Protein AF-A0A0A0MZL3-F1 (afdb_monomer_lite)

Structure (mmCIF, N/CA/C/O backbone):
data_AF-A0A0A0MZL3-F1
#
_entry.id   AF-A0A0A0MZL3-F1
#
loop_
_atom_site.group_PDB
_atom_site.id
_atom_site.type_symbol
_atom_site.label_atom_id
_atom_site.label_alt_id
_atom_site.label_comp_id
_atom_site.label_asym_id
_atom_site.label_entity_id
_atom_site.label_seq_id
_atom_site.pdbx_PDB_ins_code
_atom_site.Cartn_x
_atom_site.Cartn_y
_atom_site.Cartn_z
_atom_site.occupancy
_atom_site.B_iso_or_equiv
_atom_site.auth_seq_id
_atom_site.auth_comp_id
_atom_site.auth_asym_id
_atom_site.auth_atom_id
_atom_site.pdbx_PDB_model_num
ATOM 1 N N . MET A 1 1 ? -27.696 -12.176 -0.440 1.00 73.62 1 MET A N 1
ATOM 2 C CA . MET A 1 1 ? -26.280 -12.541 -0.192 1.00 73.62 1 MET A CA 1
ATOM 3 C C . MET A 1 1 ? -25.547 -11.432 0.564 1.00 73.62 1 MET A C 1
ATOM 5 O O . MET A 1 1 ? -25.085 -11.701 1.662 1.00 73.62 1 MET A O 1
ATOM 9 N N . LEU A 1 2 ? -25.549 -10.188 0.066 1.00 86.50 2 LEU A N 1
ATOM 10 C CA . LEU A 1 2 ? -24.840 -9.047 0.678 1.00 86.50 2 LEU A CA 1
ATOM 11 C C . LEU A 1 2 ? -25.252 -8.703 2.123 1.00 86.50 2 LEU A C 1
ATOM 13 O O . LEU A 1 2 ? -24.401 -8.373 2.935 1.00 86.50 2 LEU A O 1
ATOM 17 N N . GLN A 1 3 ? -26.533 -8.831 2.485 1.00 90.75 3 GLN A N 1
ATOM 18 C CA . GLN A 1 3 ? -26.991 -8.568 3.864 1.00 90.75 3 GLN A CA 1
ATOM 19 C C . GLN A 1 3 ? -26.343 -9.504 4.895 1.00 90.75 3 GLN A C 1
ATOM 21 O O . GLN A 1 3 ? -26.000 -9.084 5.994 1.00 90.75 3 GLN A O 1
ATOM 26 N N . ARG A 1 4 ? -26.148 -10.775 4.524 1.00 91.69 4 ARG A N 1
ATOM 27 C CA . ARG A 1 4 ? -25.506 -11.766 5.393 1.00 91.69 4 ARG A CA 1
ATOM 28 C C . ARG A 1 4 ? -24.012 -11.487 5.545 1.00 91.69 4 ARG A C 1
ATOM 30 O O . 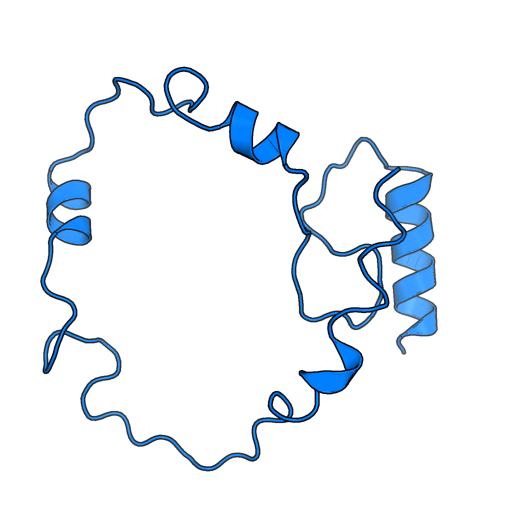ARG A 1 4 ? -23.474 -11.663 6.627 1.00 91.69 4 ARG A O 1
ATOM 37 N N . GLU A 1 5 ? -23.356 -11.058 4.471 1.00 89.56 5 GLU A N 1
ATOM 38 C CA . GLU A 1 5 ? -21.959 -10.617 4.507 1.00 89.56 5 GLU A CA 1
ATOM 39 C C . GLU A 1 5 ? -21.799 -9.402 5.430 1.00 89.56 5 GLU A C 1
ATOM 41 O O . GLU A 1 5 ? -20.949 -9.432 6.315 1.00 89.56 5 GLU A O 1
ATOM 46 N N . GLN A 1 6 ? -22.672 -8.396 5.303 1.00 91.38 6 GLN A N 1
ATOM 47 C CA . GLN A 1 6 ? -22.628 -7.200 6.148 1.00 91.38 6 GLN A CA 1
ATOM 48 C C . GLN A 1 6 ? -22.790 -7.542 7.633 1.00 91.38 6 GLN A C 1
ATOM 50 O O . GLN A 1 6 ? -22.016 -7.053 8.443 1.00 91.38 6 GLN A O 1
ATOM 55 N N . PHE A 1 7 ? -23.704 -8.455 7.982 1.00 93.25 7 PHE A N 1
ATOM 56 C CA . PHE A 1 7 ? -23.891 -8.912 9.365 1.00 93.25 7 PHE A CA 1
ATOM 57 C C . PHE A 1 7 ? -22.597 -9.443 10.004 1.00 93.25 7 PHE A C 1
ATOM 59 O O . PHE A 1 7 ? -22.284 -9.111 11.146 1.00 93.25 7 PHE A O 1
ATOM 66 N N . TYR A 1 8 ? -21.816 -10.248 9.276 1.00 88.88 8 TYR A N 1
ATOM 67 C CA . TYR A 1 8 ? -20.545 -10.755 9.798 1.00 88.88 8 TYR A CA 1
ATOM 68 C C . TYR A 1 8 ? -19.45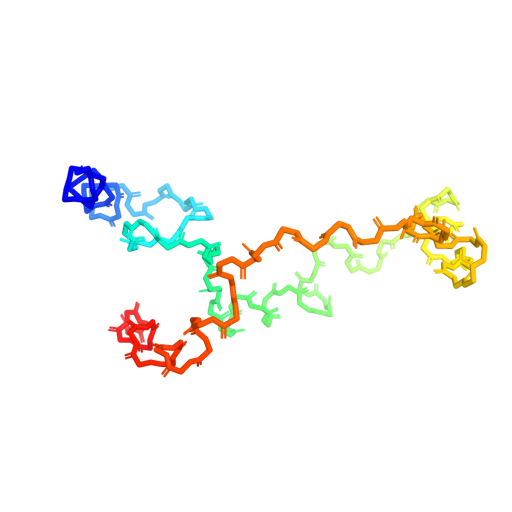6 -9.683 9.835 1.00 88.88 8 TYR A C 1
ATOM 70 O O . TYR A 1 8 ? -18.662 -9.669 10.775 1.00 88.88 8 TYR A O 1
ATOM 78 N N . LEU A 1 9 ? -19.414 -8.788 8.841 1.00 87.25 9 LEU A N 1
ATOM 79 C CA . LEU A 1 9 ? -18.492 -7.651 8.855 1.00 87.25 9 LEU A CA 1
ATOM 80 C C . LEU A 1 9 ? -18.765 -6.750 10.064 1.00 87.25 9 LEU A C 1
ATOM 82 O O . LEU A 1 9 ? -17.823 -6.354 10.740 1.00 87.25 9 LEU A O 1
ATOM 86 N N . ASP A 1 10 ? -20.029 -6.499 10.395 1.00 89.25 10 ASP A N 1
ATOM 87 C CA . ASP A 1 10 ? -20.405 -5.671 11.541 1.00 89.25 10 ASP A CA 1
ATOM 88 C C . ASP A 1 10 ? -19.910 -6.278 12.861 1.00 89.25 10 ASP A C 1
ATOM 90 O O . ASP A 1 10 ? -19.304 -5.571 13.662 1.00 89.25 10 ASP A O 1
ATOM 94 N N . ILE A 1 11 ? -20.080 -7.591 13.065 1.00 89.94 11 ILE A N 1
ATOM 95 C CA . ILE A 1 11 ? -19.533 -8.302 14.237 1.00 89.94 11 ILE A CA 1
ATOM 96 C C . ILE A 1 11 ? -18.006 -8.173 14.275 1.00 89.94 11 ILE A C 1
ATOM 98 O O . ILE A 1 11 ? -17.418 -7.850 15.306 1.00 89.94 11 ILE A O 1
ATOM 102 N N . LEU A 1 12 ? -17.352 -8.395 13.135 1.00 85.94 12 LEU A N 1
ATOM 103 C CA . LEU A 1 12 ? -15.899 -8.380 13.020 1.00 85.94 12 LEU A CA 1
ATOM 104 C C . LEU A 1 12 ? -15.303 -6.997 13.328 1.00 85.94 12 LEU A C 1
ATOM 106 O O . LEU A 1 12 ? -14.339 -6.898 14.082 1.00 85.94 12 LEU A O 1
ATOM 110 N N . PHE A 1 13 ? -15.885 -5.926 12.792 1.00 83.19 13 PHE A N 1
ATOM 111 C CA . PHE A 1 13 ? -15.390 -4.566 13.012 1.00 83.19 13 PHE A CA 1
ATOM 112 C C . PHE A 1 13 ? -15.825 -3.967 14.357 1.00 83.19 13 PHE A C 1
ATOM 114 O O . PHE A 1 13 ? -15.131 -3.088 14.868 1.00 83.19 13 PHE A O 1
ATOM 121 N N . LYS A 1 14 ? -16.926 -4.442 14.953 1.00 84.75 14 LYS A N 1
ATOM 122 C CA . LYS A 1 14 ? -17.413 -3.968 16.255 1.00 84.75 14 LYS A CA 1
ATOM 123 C C . LYS A 1 14 ? -16.725 -4.667 17.424 1.00 84.75 14 LYS A C 1
ATOM 125 O O . LYS A 1 14 ? -16.152 -3.997 18.281 1.00 84.75 14 LYS A O 1
ATOM 130 N N . ASP A 1 15 ? -16.758 -5.996 17.441 1.00 86.75 15 ASP A N 1
ATOM 131 C CA . ASP A 1 15 ? -16.340 -6.790 18.601 1.00 86.75 15 ASP A CA 1
ATOM 132 C C . ASP A 1 15 ? -14.850 -7.155 18.527 1.00 86.75 15 ASP A C 1
ATOM 134 O O . ASP A 1 15 ? -14.186 -7.324 19.549 1.00 86.75 15 ASP A O 1
ATOM 138 N N . PHE A 1 16 ? -14.292 -7.214 17.313 1.00 82.62 16 PHE A N 1
ATOM 139 C CA . PHE A 1 16 ? -12.901 -7.595 17.058 1.00 82.62 16 PHE A CA 1
ATOM 140 C C . PHE A 1 16 ? -12.088 -6.468 16.413 1.00 82.62 16 PHE A C 1
ATOM 142 O O . PHE A 1 16 ? -11.211 -6.722 15.592 1.00 82.62 16 PHE A O 1
ATOM 149 N N . ASN A 1 17 ? -12.301 -5.217 16.832 1.00 71.56 17 ASN A N 1
ATOM 150 C CA . ASN A 1 17 ? -11.584 -4.049 16.293 1.00 71.56 17 ASN A CA 1
ATOM 151 C C . ASN A 1 17 ? -10.037 -4.166 16.391 1.00 71.56 17 ASN A C 1
ATOM 153 O O . ASN A 1 17 ? -9.282 -3.554 15.635 1.00 71.56 17 ASN A O 1
ATOM 157 N N . HIS A 1 18 ? -9.528 -4.993 17.308 1.00 72.38 18 HIS A N 1
ATOM 158 C CA . HIS A 1 18 ? -8.093 -5.263 17.453 1.00 72.38 18 HIS A CA 1
ATOM 159 C C . HIS A 1 18 ? -7.529 -6.183 16.356 1.00 72.38 18 HIS A C 1
ATOM 161 O O . HIS A 1 18 ? -6.336 -6.114 16.047 1.00 72.38 18 HIS A O 1
ATOM 167 N N . PHE A 1 19 ? -8.373 -7.008 15.729 1.00 68.88 19 PHE A N 1
ATOM 168 C CA . PHE A 1 19 ? -8.028 -7.767 14.532 1.00 68.88 19 PHE A CA 1
ATOM 169 C C . PHE A 1 19 ? -8.073 -6.821 13.330 1.00 68.88 19 PHE A C 1
ATOM 171 O O . PHE A 1 19 ? -9.045 -6.759 12.583 1.00 68.88 19 PHE A O 1
ATOM 178 N N . LYS A 1 20 ? -6.990 -6.055 13.155 1.00 63.53 20 LYS A N 1
ATOM 179 C CA . LYS A 1 20 ? -6.784 -5.140 12.023 1.00 63.53 20 LYS A CA 1
ATOM 180 C C . LYS A 1 20 ? -6.656 -5.919 10.710 1.00 63.53 20 LYS A C 1
ATOM 182 O O . LYS A 1 20 ? -5.559 -6.126 10.194 1.00 63.53 20 LYS A O 1
ATOM 187 N N . LEU A 1 21 ? -7.783 -6.373 10.178 1.00 69.25 21 LEU A N 1
ATOM 188 C CA . LEU A 1 21 ? -7.873 -7.005 8.871 1.00 69.25 21 LEU A CA 1
ATOM 189 C C . LEU A 1 21 ? -7.889 -5.928 7.783 1.00 69.25 21 LEU A C 1
ATOM 191 O O . LEU A 1 21 ? -8.545 -4.897 7.912 1.00 69.25 21 LEU A O 1
ATOM 195 N N . ASN A 1 22 ? -7.180 -6.171 6.680 1.00 74.81 22 ASN A N 1
ATOM 196 C CA . ASN A 1 22 ? -7.139 -5.264 5.527 1.00 74.81 22 ASN A CA 1
ATOM 197 C C . ASN A 1 22 ? -8.390 -5.416 4.637 1.00 74.81 22 ASN A C 1
ATOM 199 O O . ASN A 1 22 ? -8.279 -5.567 3.421 1.00 74.81 22 ASN A O 1
ATOM 203 N N . LEU A 1 23 ? -9.577 -5.401 5.246 1.00 75.94 23 LEU A N 1
ATOM 204 C CA . LEU A 1 23 ? -10.874 -5.576 4.587 1.00 75.94 23 LEU A CA 1
ATOM 205 C C . LEU A 1 23 ? -11.677 -4.272 4.606 1.00 75.94 23 LEU A C 1
ATOM 207 O O . LEU A 1 23 ? -11.505 -3.438 5.492 1.00 75.94 23 LEU A O 1
ATOM 211 N N . CYS A 1 24 ? -12.558 -4.086 3.623 1.00 79.56 24 CYS A N 1
ATOM 212 C CA . CYS A 1 24 ? -13.536 -3.004 3.667 1.00 79.56 24 CYS A CA 1
ATOM 213 C C . CYS A 1 24 ? -14.682 -3.389 4.624 1.00 79.56 24 CYS A C 1
ATOM 215 O O . CYS A 1 24 ? -15.143 -4.527 4.557 1.00 79.56 24 CYS A O 1
ATOM 217 N N . PRO A 1 25 ? -15.181 -2.468 5.470 1.00 81.00 25 PRO A N 1
ATOM 218 C CA . PRO A 1 25 ? -16.323 -2.743 6.345 1.00 81.00 25 PRO A CA 1
ATOM 219 C C . PRO A 1 25 ? -17.659 -2.855 5.604 1.00 81.00 25 PRO A C 1
ATOM 221 O O . PRO A 1 25 ? -18.661 -3.216 6.209 1.00 81.00 25 PRO A O 1
ATOM 224 N N . THR A 1 26 ? -17.700 -2.546 4.307 1.00 85.75 26 THR A N 1
ATOM 225 C CA . THR A 1 26 ? -18.920 -2.596 3.498 1.00 85.75 26 THR A CA 1
ATOM 226 C C . THR A 1 26 ? -18.950 -3.847 2.627 1.00 85.75 26 THR A C 1
ATOM 228 O O . THR A 1 26 ? -18.052 -4.058 1.807 1.00 85.75 26 THR A O 1
ATOM 231 N N . ALA A 1 27 ? -20.017 -4.630 2.761 1.00 86.75 27 ALA A N 1
ATOM 232 C CA . ALA A 1 27 ? -20.256 -5.841 1.989 1.00 86.75 27 ALA A CA 1
ATOM 233 C C . ALA A 1 27 ? -20.358 -5.567 0.484 1.00 86.75 27 ALA A C 1
ATOM 235 O O . ALA A 1 27 ? -20.918 -4.556 0.048 1.00 86.75 27 ALA A O 1
ATOM 236 N N . GLY A 1 28 ? -19.832 -6.487 -0.325 1.00 82.69 28 GLY A N 1
ATOM 237 C CA . GLY A 1 28 ? -19.855 -6.385 -1.787 1.00 82.69 28 GLY A CA 1
ATOM 238 C C . GLY A 1 28 ? -18.947 -5.300 -2.372 1.00 82.69 28 GLY A C 1
ATOM 239 O O . GLY A 1 28 ? -18.970 -5.071 -3.584 1.00 82.69 28 GLY A O 1
ATOM 240 N N . ASN A 1 29 ? -18.139 -4.625 -1.550 1.00 78.81 29 ASN A N 1
ATOM 241 C CA . ASN A 1 29 ? -17.149 -3.685 -2.048 1.00 78.81 29 ASN A CA 1
ATOM 242 C C . ASN A 1 29 ? -15.932 -4.439 -2.601 1.00 78.81 29 ASN A C 1
ATOM 244 O O . ASN A 1 29 ? -15.272 -5.198 -1.899 1.00 78.81 29 ASN A O 1
ATOM 248 N N . THR A 1 30 ? -15.595 -4.194 -3.866 1.00 72.06 30 THR A N 1
ATOM 249 C CA . THR A 1 30 ? -14.384 -4.745 -4.497 1.00 72.06 30 THR A CA 1
ATOM 250 C C . THR A 1 30 ? -13.126 -3.931 -4.186 1.00 72.06 30 THR A C 1
ATOM 252 O O . THR A 1 30 ? -12.029 -4.299 -4.603 1.00 72.06 30 THR A O 1
ATOM 255 N N . LEU A 1 31 ? -13.272 -2.774 -3.538 1.00 69.38 31 LEU A N 1
ATOM 256 C CA . LEU A 1 31 ? -12.162 -1.931 -3.113 1.00 69.38 31 LEU A CA 1
ATOM 257 C C . LEU A 1 31 ? -11.645 -2.429 -1.760 1.00 69.38 31 LEU A C 1
ATOM 259 O O . LEU A 1 31 ? -12.421 -2.670 -0.839 1.00 69.38 31 LEU A O 1
ATOM 263 N N . GLY A 1 32 ? -10.325 -2.563 -1.638 1.00 70.31 32 GLY A N 1
ATOM 264 C CA . GLY A 1 32 ? -9.685 -2.904 -0.367 1.00 70.31 32 GLY A CA 1
ATOM 265 C C . GLY A 1 32 ? -9.818 -1.797 0.688 1.00 70.31 32 GLY A C 1
ATOM 266 O O . GLY A 1 32 ? -10.324 -0.705 0.417 1.00 70.31 32 GLY A O 1
ATOM 267 N N . LEU A 1 33 ? -9.318 -2.067 1.897 1.00 76.25 33 LEU A N 1
ATOM 268 C CA . LEU A 1 33 ? -9.288 -1.092 2.990 1.00 76.25 33 LEU A CA 1
ATOM 269 C C . LEU A 1 33 ? -8.530 0.184 2.586 1.00 76.25 33 LEU A C 1
ATOM 271 O O . LEU A 1 33 ? -7.353 0.138 2.213 1.00 76.25 33 LEU A O 1
ATOM 275 N N . LYS A 1 34 ? -9.185 1.344 2.716 1.00 75.88 34 LYS A N 1
ATOM 276 C CA . LYS A 1 34 ? -8.536 2.646 2.543 1.00 75.88 34 LYS A CA 1
ATOM 277 C C . LYS A 1 34 ? -7.858 3.047 3.851 1.00 75.88 34 LYS A C 1
ATOM 279 O O . LYS A 1 34 ? -8.523 3.394 4.819 1.00 75.88 34 LYS A O 1
ATOM 284 N N . GLN A 1 35 ? -6.531 3.004 3.859 1.00 80.19 35 GLN A N 1
ATOM 285 C CA . GLN A 1 35 ? -5.737 3.414 5.015 1.00 80.19 35 GLN A CA 1
ATOM 286 C C . GLN A 1 35 ? -5.839 4.925 5.255 1.00 80.19 35 GLN A C 1
ATOM 288 O O . GLN A 1 35 ? -5.927 5.702 4.298 1.00 80.19 35 GLN A O 1
ATOM 293 N N . SER A 1 36 ? -5.788 5.329 6.527 1.00 83.75 36 SER A N 1
ATOM 294 C CA . SER A 1 36 ? -5.764 6.740 6.916 1.00 83.75 36 SER A CA 1
ATOM 295 C C . SER A 1 36 ? -4.475 7.428 6.460 1.00 83.75 36 SER A C 1
ATOM 297 O O . SER A 1 36 ? -3.439 6.788 6.254 1.00 83.75 36 SER A O 1
ATOM 299 N N . GLU A 1 37 ? -4.513 8.752 6.328 1.00 87.00 37 GLU A N 1
ATOM 300 C CA . GLU A 1 37 ? -3.335 9.506 5.887 1.00 87.00 37 GLU A CA 1
ATOM 301 C C . GLU A 1 37 ? -2.200 9.438 6.917 1.00 87.00 37 GLU A C 1
ATOM 303 O O . GLU A 1 37 ? -1.044 9.235 6.548 1.00 87.00 37 GLU A O 1
ATOM 308 N N . ASN A 1 38 ? -2.539 9.438 8.211 1.00 87.31 38 ASN A N 1
ATOM 309 C CA . ASN A 1 38 ? -1.581 9.214 9.298 1.00 87.31 38 ASN A CA 1
ATOM 310 C C . ASN A 1 38 ? -0.884 7.851 9.186 1.00 87.31 38 ASN A C 1
ATOM 312 O O . ASN A 1 38 ? 0.324 7.756 9.395 1.00 87.31 38 ASN A O 1
ATOM 316 N N . PHE A 1 39 ? -1.614 6.791 8.813 1.00 85.50 39 PHE A N 1
ATOM 317 C CA . PHE A 1 39 ? -1.010 5.474 8.601 1.00 85.50 39 PHE A CA 1
ATOM 318 C C . PHE A 1 39 ? 0.030 5.501 7.474 1.00 85.50 39 PHE A C 1
ATOM 320 O O . PHE A 1 39 ? 1.085 4.879 7.598 1.00 85.50 39 PHE A O 1
ATOM 327 N N . LYS A 1 40 ? -0.237 6.238 6.389 1.00 86.19 40 LYS A N 1
ATOM 328 C CA . LYS A 1 40 ? 0.718 6.390 5.281 1.00 86.19 40 LYS A CA 1
ATOM 329 C C . LYS A 1 40 ? 1.958 7.166 5.714 1.00 86.19 40 LYS A C 1
ATOM 331 O O . LYS A 1 40 ? 3.066 6.715 5.438 1.00 86.19 40 LYS A O 1
ATOM 336 N N . LEU A 1 41 ? 1.780 8.285 6.422 1.00 88.38 41 LEU A N 1
ATOM 337 C CA . LEU A 1 41 ? 2.886 9.097 6.944 1.00 88.38 41 LEU A CA 1
ATOM 338 C C . LEU A 1 41 ? 3.805 8.277 7.860 1.00 88.38 41 LEU A C 1
ATOM 340 O O . LEU A 1 41 ? 5.025 8.333 7.716 1.00 88.38 41 LEU A O 1
ATOM 344 N N . ASN A 1 42 ? 3.226 7.414 8.698 1.00 87.56 42 ASN A N 1
ATOM 345 C CA . ASN A 1 42 ? 3.958 6.517 9.597 1.00 87.56 42 ASN A CA 1
ATOM 346 C C . ASN A 1 42 ? 4.726 5.381 8.897 1.00 87.56 42 ASN A C 1
ATOM 348 O O . ASN A 1 42 ? 5.283 4.513 9.564 1.00 87.56 42 ASN A O 1
ATOM 352 N N . ARG A 1 43 ? 4.766 5.353 7.561 1.00 87.75 43 ARG A N 1
ATOM 353 C CA . ARG A 1 43 ? 5.547 4.385 6.772 1.00 87.75 43 ARG A CA 1
ATOM 354 C C . ARG A 1 43 ? 6.472 5.053 5.755 1.00 87.75 43 ARG A C 1
ATOM 356 O O . ARG A 1 43 ? 7.011 4.372 4.883 1.00 87.75 43 ARG A O 1
ATOM 363 N N . LEU A 1 44 ? 6.658 6.370 5.851 1.00 89.69 44 LEU A N 1
ATOM 364 C CA . LEU A 1 44 ? 7.547 7.141 4.985 1.00 89.69 44 LEU A CA 1
ATOM 365 C C . LEU A 1 44 ? 8.862 7.491 5.683 1.00 89.69 44 LEU A C 1
ATOM 367 O O . LEU A 1 44 ? 8.948 7.562 6.909 1.00 89.69 44 LEU A O 1
ATOM 371 N N . GLY A 1 45 ? 9.897 7.731 4.872 1.00 92.06 45 GLY A N 1
ATOM 372 C CA . GLY A 1 45 ? 11.218 8.139 5.347 1.00 92.06 45 GLY A CA 1
ATOM 373 C C . GLY A 1 45 ? 11.728 7.223 6.458 1.00 92.06 45 GLY A C 1
ATOM 374 O O . GLY A 1 45 ? 11.668 6.004 6.325 1.00 92.06 45 GLY A O 1
ATOM 375 N N . LYS A 1 46 ? 12.165 7.828 7.569 1.00 94.38 46 LYS A N 1
ATOM 376 C CA . LYS A 1 46 ? 12.713 7.146 8.755 1.00 94.38 46 LYS A CA 1
ATOM 377 C C . LYS A 1 46 ? 11.747 6.176 9.440 1.00 94.38 46 LYS A C 1
ATOM 379 O O . LYS A 1 46 ? 12.203 5.280 10.137 1.00 94.38 46 LYS A O 1
ATOM 384 N N . LEU A 1 47 ? 10.439 6.360 9.256 1.00 91.88 47 LEU A N 1
ATOM 385 C CA . LEU A 1 47 ? 9.407 5.522 9.871 1.00 91.88 47 LEU A CA 1
ATOM 386 C C . LEU A 1 47 ? 9.131 4.249 9.061 1.00 91.88 47 LEU A C 1
ATOM 388 O O . LEU A 1 47 ? 8.461 3.336 9.538 1.00 91.88 47 LEU A O 1
ATOM 392 N N . ASN A 1 48 ? 9.651 4.156 7.835 1.00 91.62 48 ASN A N 1
ATOM 393 C CA . ASN A 1 48 ? 9.597 2.918 7.075 1.00 91.62 48 ASN A CA 1
ATOM 394 C C . ASN A 1 48 ? 10.516 1.865 7.730 1.00 91.62 48 ASN A C 1
ATOM 396 O O . ASN A 1 48 ? 11.702 2.143 7.904 1.00 91.62 48 ASN A O 1
ATOM 400 N N . PRO A 1 49 ? 10.044 0.637 8.014 1.00 89.50 49 PRO A N 1
ATOM 401 C CA . PRO A 1 49 ? 10.898 -0.445 8.520 1.00 89.50 49 PRO A CA 1
ATOM 402 C C . PRO A 1 49 ? 12.108 -0.764 7.628 1.00 89.50 49 PRO A C 1
ATOM 404 O O . PRO A 1 49 ? 13.118 -1.283 8.101 1.00 89.50 49 PRO A O 1
ATOM 407 N N . MET A 1 50 ? 12.010 -0.444 6.336 1.00 91.94 50 MET A N 1
ATOM 408 C CA . MET A 1 50 ? 13.075 -0.626 5.351 1.00 91.94 50 MET A CA 1
ATOM 409 C C . MET A 1 50 ? 13.989 0.600 5.206 1.00 91.94 50 MET A C 1
ATOM 411 O O . MET A 1 50 ? 14.867 0.608 4.346 1.00 91.94 50 MET A O 1
ATOM 415 N N . PHE A 1 51 ? 13.808 1.647 6.015 1.00 94.19 51 PHE A N 1
ATOM 416 C CA . PHE A 1 51 ? 14.655 2.835 5.959 1.00 94.19 51 PHE A CA 1
ATOM 417 C C . PHE A 1 51 ? 16.119 2.494 6.262 1.00 94.19 51 PHE A C 1
ATOM 419 O O . PHE A 1 51 ? 16.413 1.762 7.207 1.00 94.19 51 PHE A O 1
ATOM 426 N N . ASN A 1 52 ? 17.040 3.026 5.451 1.00 94.06 52 ASN A N 1
ATOM 427 C CA . ASN A 1 52 ? 18.481 2.738 5.495 1.00 94.06 52 ASN A CA 1
ATOM 428 C C . ASN A 1 52 ? 18.857 1.246 5.389 1.00 94.06 52 ASN A C 1
ATOM 430 O O . ASN A 1 52 ? 19.987 0.874 5.703 1.00 94.06 52 ASN A O 1
ATOM 434 N N . LYS A 1 53 ? 17.942 0.375 4.949 1.00 92.94 53 LYS A N 1
ATOM 435 C CA . LYS A 1 53 ? 18.260 -1.023 4.649 1.00 92.94 53 LYS A CA 1
ATOM 436 C C . LYS A 1 53 ? 18.716 -1.146 3.198 1.00 92.94 53 LYS A C 1
ATOM 438 O O . LYS A 1 53 ? 18.116 -0.562 2.298 1.00 92.94 53 LYS A O 1
ATOM 443 N N . THR A 1 54 ? 19.758 -1.937 2.971 1.00 94.31 54 THR A N 1
ATOM 444 C CA . THR A 1 54 ? 20.235 -2.258 1.623 1.00 94.31 54 THR A CA 1
ATOM 445 C C . THR A 1 54 ? 19.370 -3.364 1.026 1.00 94.31 54 THR A C 1
ATOM 447 O O . THR A 1 54 ? 19.161 -4.401 1.656 1.00 94.31 54 THR A O 1
ATOM 450 N N . PHE A 1 55 ? 18.861 -3.153 -0.186 1.00 93.38 55 PHE A N 1
ATOM 451 C CA . PHE A 1 55 ? 18.132 -4.186 -0.920 1.00 93.38 55 PHE A CA 1
ATOM 452 C C . PHE A 1 55 ? 19.086 -5.216 -1.534 1.00 93.38 55 PHE A C 1
ATOM 454 O O 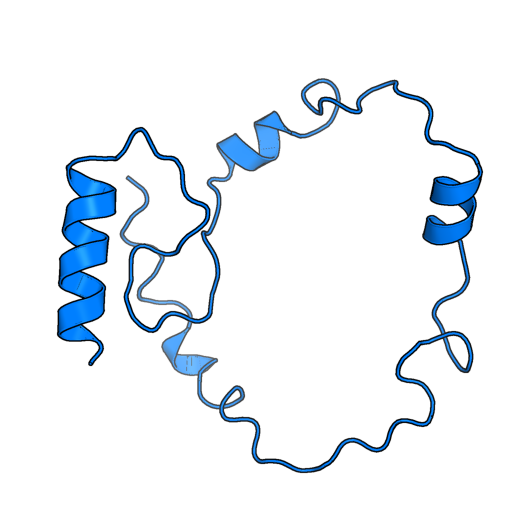. PHE A 1 55 ? 20.235 -4.902 -1.841 1.00 93.38 55 PHE A O 1
ATOM 461 N N . SER A 1 56 ? 18.599 -6.442 -1.748 1.00 95.38 56 SER A N 1
ATOM 462 C CA . SER A 1 56 ? 19.386 -7.477 -2.422 1.00 95.38 56 SER A CA 1
ATOM 463 C C . SER A 1 56 ? 19.615 -7.140 -3.900 1.00 95.38 56 SER A C 1
ATOM 465 O O . SER A 1 56 ? 18.871 -6.364 -4.513 1.00 95.38 56 SER A O 1
ATOM 467 N N . SER A 1 57 ? 20.638 -7.758 -4.492 1.00 96.38 57 SER A N 1
ATOM 468 C CA . SER A 1 57 ? 20.992 -7.520 -5.893 1.00 96.38 57 SER A CA 1
ATOM 469 C C . SER A 1 57 ? 19.863 -7.931 -6.850 1.00 96.38 57 SER A C 1
ATOM 471 O O . SER A 1 57 ? 19.584 -7.247 -7.834 1.00 96.38 57 SER A O 1
ATOM 473 N N . GLU A 1 58 ? 19.165 -9.019 -6.528 1.00 96.31 58 GLU A N 1
ATOM 474 C CA . GLU A 1 58 ? 18.068 -9.602 -7.302 1.00 96.31 58 GLU A CA 1
ATOM 475 C C . GLU A 1 58 ? 16.851 -8.680 -7.279 1.00 96.31 58 GLU A C 1
ATOM 477 O O . GLU A 1 58 ? 16.239 -8.427 -8.318 1.00 96.31 58 GLU A O 1
ATOM 482 N N . TYR A 1 59 ? 16.536 -8.126 -6.105 1.00 94.56 59 TYR A N 1
ATOM 483 C CA . TYR A 1 59 ? 15.442 -7.177 -5.946 1.00 94.56 59 TYR A CA 1
ATOM 484 C C . TYR A 1 59 ? 15.676 -5.914 -6.782 1.00 94.56 59 TYR A C 1
ATOM 486 O O . TYR A 1 59 ? 14.792 -5.498 -7.532 1.00 94.56 59 TYR A O 1
ATOM 494 N N . LEU A 1 60 ? 16.881 -5.339 -6.714 1.00 95.62 60 LEU A N 1
ATOM 495 C CA . LEU A 1 60 ? 17.241 -4.150 -7.491 1.00 95.62 60 LEU A CA 1
ATOM 496 C C . LEU A 1 60 ? 17.178 -4.415 -9.000 1.00 95.62 60 LEU A C 1
ATOM 498 O O . LEU A 1 60 ? 16.615 -3.610 -9.744 1.00 95.62 60 LEU A O 1
ATOM 502 N N . LYS A 1 61 ? 17.681 -5.571 -9.456 1.00 95.56 61 LYS A N 1
ATOM 503 C CA . LYS A 1 61 ? 17.566 -6.002 -10.860 1.00 95.56 61 LYS A CA 1
ATOM 504 C C . LYS A 1 61 ? 16.105 -6.092 -11.298 1.00 95.56 61 LYS A C 1
ATOM 506 O O . LYS A 1 61 ? 15.748 -5.578 -12.353 1.00 95.56 61 LYS A O 1
ATOM 511 N N . MET A 1 62 ? 15.238 -6.697 -10.486 1.00 93.75 62 MET A N 1
ATOM 512 C CA . MET A 1 62 ? 13.808 -6.805 -10.785 1.00 93.75 62 MET A CA 1
ATOM 513 C C . MET A 1 62 ? 13.109 -5.437 -10.807 1.00 93.75 62 MET A C 1
ATOM 515 O O . MET A 1 62 ? 12.221 -5.205 -11.633 1.00 93.75 62 MET A O 1
ATOM 519 N N . GLN A 1 63 ? 13.472 -4.535 -9.895 1.00 92.75 63 GLN A N 1
ATOM 520 C CA . GLN A 1 63 ? 12.868 -3.210 -9.803 1.00 92.75 63 GLN A CA 1
ATOM 521 C C . GLN A 1 63 ?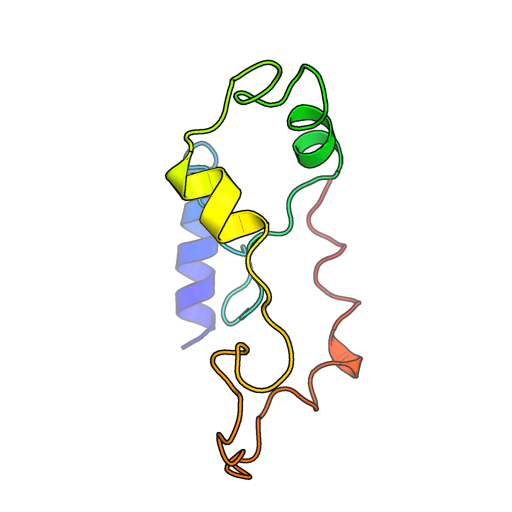 13.219 -2.351 -11.021 1.00 92.75 63 GLN A C 1
ATOM 523 O O . GLN A 1 63 ? 12.322 -1.728 -11.592 1.00 92.75 63 GLN A O 1
ATOM 528 N N . ASN A 1 64 ? 14.487 -2.393 -11.434 1.00 94.25 64 ASN A N 1
ATOM 529 C CA . ASN 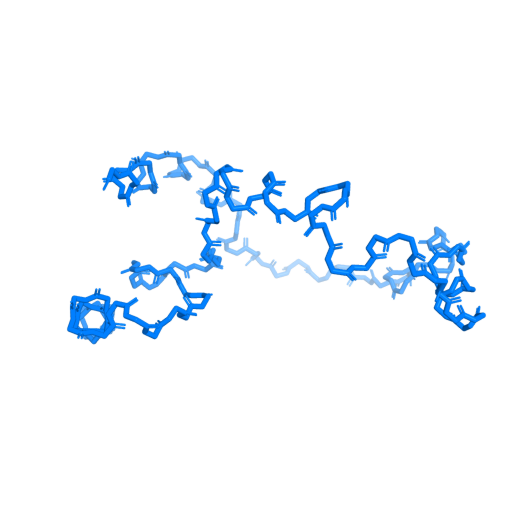A 1 64 ? 15.045 -1.566 -12.503 1.00 94.25 64 ASN A CA 1
ATOM 530 C C . ASN A 1 64 ? 14.933 -2.191 -13.901 1.00 94.25 64 ASN A C 1
ATOM 532 O O . ASN A 1 64 ? 15.313 -1.546 -14.877 1.00 94.25 64 ASN A O 1
ATOM 536 N N . ARG A 1 65 ? 14.433 -3.429 -14.026 1.00 93.94 65 ARG A N 1
ATOM 537 C CA . ARG A 1 65 ? 14.243 -4.063 -15.338 1.00 93.94 65 ARG A CA 1
ATOM 538 C C . ARG A 1 65 ? 13.296 -3.239 -16.207 1.00 93.94 65 ARG A C 1
ATOM 540 O O . ARG A 1 65 ? 12.317 -2.680 -15.704 1.00 93.94 65 ARG A O 1
ATOM 547 N N . ASP A 1 66 ? 13.535 -3.245 -17.513 1.00 94.88 66 ASP A N 1
ATOM 548 C CA . ASP A 1 66 ? 12.588 -2.674 -18.462 1.00 94.88 66 ASP A CA 1
ATOM 549 C C . ASP A 1 66 ? 11.272 -3.471 -18.443 1.00 94.88 66 ASP A C 1
ATOM 551 O O . ASP A 1 66 ? 11.261 -4.700 -18.402 1.00 94.88 66 ASP A O 1
ATOM 555 N N . LYS A 1 67 ? 10.151 -2.752 -18.409 1.00 92.56 67 LYS A N 1
ATOM 556 C CA . LYS A 1 67 ? 8.784 -3.303 -18.368 1.00 92.56 67 LYS A CA 1
ATOM 557 C C . LYS A 1 67 ? 7.934 -2.756 -19.517 1.00 92.56 67 LYS A C 1
ATOM 559 O O . LYS A 1 67 ? 6.707 -2.816 -19.450 1.00 92.56 67 LYS A O 1
ATOM 564 N N . LYS A 1 68 ? 8.564 -2.151 -20.528 1.00 93.81 68 LYS A N 1
ATOM 565 C CA . LYS A 1 68 ? 7.907 -1.544 -21.689 1.00 93.81 68 LYS A CA 1
ATOM 566 C C . LYS A 1 68 ? 8.030 -2.444 -22.918 1.00 93.81 68 LYS A C 1
ATOM 568 O O . LYS A 1 68 ? 8.876 -3.331 -22.975 1.00 93.81 68 LYS A O 1
ATOM 573 N N . GLY A 1 69 ? 7.174 -2.198 -23.912 1.00 93.56 69 GLY A N 1
ATOM 574 C CA . GLY A 1 69 ? 7.189 -2.938 -25.177 1.00 93.56 69 GLY A CA 1
ATOM 575 C C . GLY A 1 69 ? 7.121 -4.445 -24.945 1.00 93.56 69 GLY A C 1
ATOM 576 O O . GLY A 1 69 ? 6.333 -4.888 -24.113 1.00 93.56 69 GLY A O 1
ATOM 577 N N . ILE A 1 70 ? 7.987 -5.199 -25.624 1.00 94.31 70 ILE A N 1
ATOM 578 C CA . ILE A 1 70 ? 8.072 -6.663 -25.520 1.00 94.31 70 ILE A CA 1
ATOM 579 C C . ILE A 1 70 ? 8.398 -7.176 -24.112 1.00 94.31 70 ILE A C 1
ATOM 581 O O . ILE A 1 70 ? 8.030 -8.292 -23.764 1.00 94.31 70 ILE A O 1
ATOM 585 N N . ASN A 1 71 ? 9.019 -6.344 -23.273 1.00 91.38 71 ASN A N 1
ATOM 586 C CA . ASN A 1 71 ? 9.346 -6.695 -21.893 1.00 91.38 71 ASN A CA 1
ATOM 587 C C . ASN A 1 71 ? 8.144 -6.545 -20.938 1.00 91.38 71 ASN A C 1
ATOM 589 O O . ASN A 1 71 ? 8.220 -6.928 -19.768 1.00 91.38 71 ASN A O 1
ATOM 593 N N . ASN A 1 72 ? 7.027 -5.972 -21.400 1.00 93.12 72 ASN A N 1
ATOM 594 C CA . ASN A 1 72 ? 5.782 -5.930 -20.638 1.00 93.12 72 ASN A CA 1
ATOM 595 C C . ASN A 1 72 ? 5.119 -7.323 -20.646 1.00 93.12 72 ASN A C 1
ATOM 597 O O . ASN A 1 72 ? 4.850 -7.837 -21.729 1.00 93.12 72 ASN A O 1
ATOM 601 N N . PRO A 1 73 ? 4.746 -7.906 -19.489 1.00 89.44 73 PRO A N 1
ATOM 602 C CA . PRO A 1 73 ? 4.042 -9.194 -19.439 1.00 89.44 73 PRO A CA 1
ATOM 603 C C . PRO A 1 73 ? 2.737 -9.251 -20.244 1.00 89.44 73 PRO A C 1
ATOM 605 O O . PRO A 1 73 ? 2.287 -10.331 -20.603 1.00 89.44 73 PRO A O 1
ATOM 608 N N . MET A 1 74 ? 2.122 -8.094 -20.506 1.00 90.06 74 MET A N 1
ATOM 609 C CA . MET A 1 74 ? 0.888 -7.978 -21.290 1.00 90.06 74 MET A CA 1
ATOM 610 C C . MET A 1 74 ? 1.140 -7.646 -22.771 1.00 90.06 74 MET A C 1
ATOM 612 O O . MET A 1 74 ? 0.205 -7.273 -23.483 1.00 90.06 74 MET A O 1
ATOM 616 N N . PHE A 1 75 ? 2.389 -7.690 -23.242 1.00 93.62 75 PHE A N 1
ATOM 617 C CA . PHE A 1 75 ? 2.710 -7.422 -24.642 1.00 93.62 75 PHE A CA 1
ATOM 618 C C . PHE A 1 75 ? 2.194 -8.540 -25.548 1.00 93.62 75 PHE A C 1
ATOM 620 O O . PHE A 1 75 ? 2.382 -9.717 -25.260 1.00 93.62 75 PHE A O 1
ATOM 627 N N . GLY A 1 76 ? 1.522 -8.170 -26.640 1.00 88.62 76 GLY A N 1
ATOM 628 C CA . GLY A 1 76 ? 0.922 -9.128 -27.575 1.00 88.62 76 GLY A CA 1
ATOM 629 C C . GLY A 1 76 ? -0.325 -9.844 -27.045 1.00 88.62 76 GLY A C 1
ATOM 630 O O . GLY A 1 76 ? -0.926 -10.626 -27.774 1.00 88.62 76 GLY A O 1
ATOM 631 N N . THR A 1 77 ? -0.755 -9.584 -25.805 1.00 87.81 77 THR A N 1
ATOM 632 C CA . THR A 1 77 ? -1.997 -10.158 -25.284 1.00 87.81 77 THR A CA 1
ATOM 633 C C . THR A 1 77 ? -3.207 -9.441 -25.879 1.00 87.81 77 THR A C 1
ATOM 635 O O . THR A 1 77 ? -3.430 -8.254 -25.627 1.00 87.81 77 THR A O 1
ATOM 638 N N . GLU A 1 78 ? -4.031 -10.173 -26.627 1.00 85.06 78 GLU A N 1
ATOM 639 C CA . GLU A 1 78 ? -5.309 -9.667 -27.122 1.00 85.06 78 GLU A CA 1
ATOM 640 C C . GLU A 1 78 ? -6.285 -9.446 -25.963 1.00 85.06 78 GLU A C 1
ATOM 642 O O . GLU A 1 78 ? -6.603 -10.355 -25.187 1.00 85.06 78 GLU A O 1
ATOM 647 N N . LYS A 1 79 ? -6.793 -8.218 -25.831 1.00 74.94 79 LYS A N 1
ATOM 648 C CA . LYS A 1 79 ? -7.843 -7.936 -24.854 1.00 74.94 79 LYS A CA 1
ATOM 649 C C . LYS A 1 79 ? -9.162 -8.474 -25.384 1.00 74.94 79 LYS A C 1
ATOM 651 O O . LYS A 1 79 ? -9.766 -7.883 -26.273 1.00 74.94 79 LYS A O 1
ATOM 656 N N . LYS A 1 80 ? -9.643 -9.575 -24.807 1.00 72.50 80 LYS A N 1
ATOM 657 C CA . LYS A 1 80 ? -11.007 -10.037 -25.067 1.00 72.50 80 LYS A CA 1
ATOM 658 C C . LYS A 1 80 ? -11.982 -8.954 -24.603 1.00 72.50 80 LYS A C 1
ATOM 660 O O . LYS A 1 80 ? -11.935 -8.535 -23.446 1.00 72.50 80 LYS A O 1
ATOM 665 N N . HIS A 1 81 ? -12.875 -8.521 -25.490 1.00 56.88 81 HIS A N 1
ATOM 666 C CA . HIS A 1 81 ? -14.030 -7.692 -25.148 1.00 56.88 81 HIS A CA 1
ATOM 667 C C . HIS A 1 81 ? -15.044 -8.516 -24.338 1.00 56.88 81 HIS A C 1
ATOM 669 O O . HIS A 1 81 ? -16.161 -8.769 -24.771 1.00 56.88 81 HIS A O 1
ATOM 675 N N . SER A 1 82 ? -14.671 -8.961 -23.141 1.00 54.09 82 SER A N 1
ATOM 676 C CA . SER A 1 82 ? -15.676 -9.219 -22.120 1.00 54.09 82 SER A CA 1
ATOM 677 C C . SER A 1 82 ? -16.132 -7.856 -21.628 1.00 54.09 82 SER A C 1
ATOM 679 O O . SER A 1 82 ? -15.288 -7.031 -21.278 1.00 54.09 82 SER A O 1
ATOM 681 N N . VAL A 1 83 ? -17.440 -7.609 -21.612 1.00 49.00 83 VAL A N 1
ATOM 682 C CA . VAL A 1 83 ? -18.047 -6.472 -20.918 1.00 49.00 83 VAL A CA 1
ATOM 683 C C . VAL A 1 83 ? -17.507 -6.455 -19.490 1.00 49.00 83 VAL A C 1
ATOM 685 O O . VAL A 1 83 ? -17.974 -7.177 -18.613 1.00 49.00 83 VAL A O 1
ATOM 688 N N . THR A 1 84 ? -16.463 -5.671 -19.251 1.00 44.69 84 THR A N 1
ATOM 689 C CA . THR A 1 84 ? -15.941 -5.477 -17.911 1.00 44.69 84 THR A CA 1
ATOM 690 C C . THR A 1 84 ? -16.983 -4.623 -17.208 1.00 44.69 84 THR A C 1
ATOM 692 O O . THR A 1 84 ? -17.083 -3.427 -17.473 1.00 44.69 84 THR A O 1
ATOM 695 N N . TYR A 1 85 ? -17.754 -5.213 -16.296 1.00 46.59 85 TYR A N 1
ATOM 696 C CA . TYR A 1 85 ? -18.722 -4.546 -15.411 1.00 46.59 85 TYR A CA 1
ATOM 697 C C . TYR A 1 85 ? -18.126 -3.387 -14.558 1.00 46.59 85 TYR A C 1
ATOM 699 O O . TYR A 1 85 ? -18.778 -2.870 -13.658 1.00 46.59 85 TYR A O 1
ATOM 707 N N . GLY A 1 86 ? -16.885 -2.951 -14.810 1.00 45.34 86 GLY A N 1
ATOM 708 C CA . GLY A 1 86 ? -16.146 -1.944 -14.046 1.00 45.34 86 GLY A CA 1
ATOM 709 C C . GLY A 1 86 ? -16.208 -0.506 -14.578 1.00 45.34 86 GLY A C 1
ATOM 710 O O . GLY A 1 86 ? -15.738 0.399 -13.885 1.00 45.34 86 GLY A O 1
ATOM 711 N N . SER A 1 87 ? -16.772 -0.257 -15.765 1.00 41.97 87 SER A N 1
ATOM 712 C CA . SER A 1 87 ? -16.885 1.099 -16.340 1.00 41.97 87 SER A CA 1
ATOM 713 C C . SER A 1 87 ? -18.161 1.849 -15.931 1.00 41.97 87 SER A C 1
ATOM 715 O O . SER A 1 87 ? -18.207 3.069 -16.059 1.00 41.97 87 SER A O 1
ATOM 717 N N . ARG A 1 88 ? -19.165 1.173 -15.348 1.00 39.28 88 ARG A N 1
ATOM 718 C CA . ARG A 1 88 ? -20.380 1.825 -14.807 1.00 39.28 88 ARG A CA 1
ATOM 719 C C . ARG A 1 88 ? -20.240 2.330 -13.364 1.00 39.28 88 ARG A C 1
ATOM 721 O O . ARG A 1 88 ? -21.051 3.133 -12.919 1.00 39.28 88 ARG A O 1
ATOM 728 N N . THR A 1 89 ? -19.211 1.918 -12.625 1.00 40.34 89 THR A N 1
ATOM 729 C CA . THR A 1 89 ? -19.071 2.245 -11.192 1.00 40.34 89 THR A CA 1
ATOM 730 C C . THR A 1 89 ? -18.375 3.578 -10.909 1.00 40.34 89 THR A C 1
ATOM 732 O O . THR A 1 89 ? -18.383 4.010 -9.763 1.00 40.34 89 THR A O 1
ATOM 735 N N . ALA A 1 90 ? -17.809 4.267 -11.913 1.00 39.12 90 ALA A N 1
ATOM 736 C CA . ALA A 1 90 ? -17.136 5.571 -11.762 1.00 39.12 90 ALA A CA 1
ATOM 737 C C . ALA A 1 90 ? -18.038 6.691 -11.206 1.00 39.12 90 ALA A C 1
ATOM 739 O O . ALA A 1 90 ? -17.564 7.505 -10.421 1.00 39.12 90 ALA A O 1
ATOM 740 N N . ALA A 1 91 ? -19.332 6.701 -11.540 1.00 35.22 91 ALA A N 1
ATOM 741 C CA . ALA A 1 91 ? -20.239 7.779 -11.134 1.00 35.22 91 ALA A CA 1
ATOM 742 C C . ALA A 1 91 ? -20.833 7.607 -9.719 1.00 35.22 91 ALA A C 1
ATOM 744 O O . ALA A 1 91 ? -21.148 8.591 -9.059 1.00 35.22 91 ALA A O 1
ATOM 745 N N . VAL A 1 92 ? -20.927 6.375 -9.202 1.00 41.94 92 VAL A N 1
ATOM 746 C CA . VAL A 1 92 ? -21.408 6.096 -7.825 1.00 41.94 92 VAL A CA 1
ATOM 747 C C . VAL A 1 92 ? -20.250 6.159 -6.800 1.00 41.94 92 VAL A C 1
ATOM 749 O O . VAL A 1 92 ? -20.450 6.139 -5.587 1.00 41.94 92 VAL A O 1
ATOM 752 N N . ARG A 1 93 ? -19.009 6.287 -7.290 1.00 46.88 93 ARG A N 1
ATOM 753 C CA . ARG A 1 93 ? -17.742 5.925 -6.624 1.00 46.88 93 ARG A CA 1
ATOM 754 C C . ARG A 1 93 ? -17.205 6.878 -5.556 1.00 46.88 93 ARG A C 1
ATOM 756 O O . ARG A 1 93 ? -16.159 6.575 -4.991 1.00 46.88 93 ARG A O 1
ATOM 763 N N . GLN A 1 94 ? -17.851 8.009 -5.276 1.00 44.56 94 GLN A N 1
ATOM 764 C CA . GLN A 1 94 ? -17.261 9.033 -4.397 1.00 44.56 94 GLN A CA 1
ATOM 765 C C . GLN A 1 94 ? -18.021 9.283 -3.091 1.00 44.56 94 GLN A C 1
ATOM 767 O O . GLN A 1 94 ? -17.415 9.757 -2.138 1.00 44.56 94 GLN A O 1
ATOM 772 N N . LYS A 1 95 ? -19.313 8.939 -2.996 1.00 40.62 95 LYS A N 1
ATOM 773 C CA . LYS A 1 95 ? -20.152 9.432 -1.888 1.00 40.62 95 LYS A CA 1
ATOM 774 C C . LYS A 1 95 ? -20.265 8.521 -0.660 1.00 40.62 95 LYS A C 1
ATOM 776 O O . LYS A 1 95 ? -20.650 9.021 0.386 1.00 40.62 95 LYS A O 1
ATOM 781 N N . HIS A 1 96 ? -19.912 7.232 -0.735 1.00 42.94 96 HIS A N 1
ATOM 782 C CA . HIS A 1 96 ? -20.225 6.292 0.360 1.00 42.94 96 HIS A CA 1
ATOM 783 C C . HIS A 1 96 ? -19.056 5.908 1.285 1.00 42.94 96 HIS A C 1
ATOM 785 O O . HIS A 1 96 ? -19.294 5.544 2.431 1.00 42.94 96 HIS A O 1
ATOM 791 N N . CYS A 1 97 ? -17.798 6.028 0.842 1.00 42.16 97 CYS A N 1
ATOM 792 C CA . CYS A 1 97 ? -16.635 5.639 1.662 1.00 42.16 97 CYS A CA 1
ATOM 793 C C . CYS A 1 97 ? -16.018 6.788 2.481 1.00 42.16 97 CYS A C 1
ATOM 795 O O . CYS A 1 97 ? -15.046 6.560 3.194 1.00 42.16 97 CYS A O 1
ATOM 797 N N . LEU A 1 98 ? -16.528 8.019 2.364 1.00 41.31 98 LEU A N 1
ATOM 798 C CA . LEU A 1 98 ? -16.013 9.181 3.106 1.00 41.31 98 LEU A CA 1
ATOM 799 C C . LEU A 1 98 ?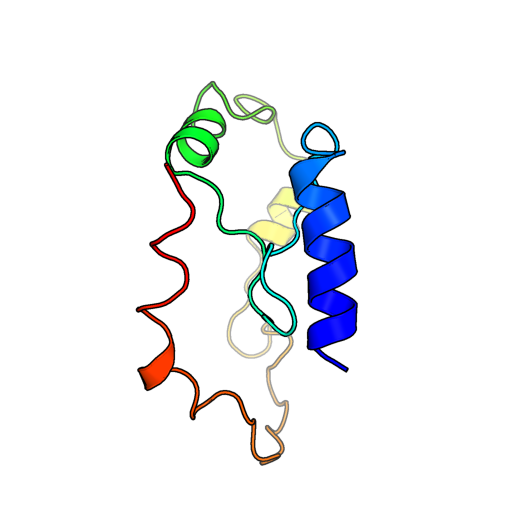 -16.586 9.302 4.529 1.00 41.31 98 LEU A C 1
ATOM 801 O O . LEU A 1 98 ? -16.069 10.091 5.308 1.00 41.31 98 LEU A O 1
ATOM 805 N N . ASN A 1 99 ? -17.597 8.505 4.889 1.00 40.69 99 ASN A N 1
ATOM 806 C CA . ASN A 1 99 ? -18.369 8.705 6.123 1.00 40.69 99 ASN A CA 1
ATOM 807 C C . ASN A 1 99 ? -17.949 7.817 7.309 1.00 40.69 99 ASN A C 1
ATOM 809 O O . ASN A 1 99 ? -18.598 7.866 8.346 1.00 40.69 99 ASN A O 1
ATOM 813 N N . TYR A 1 100 ? -16.891 7.011 7.178 1.00 45.84 100 TYR A N 1
ATOM 814 C CA . TYR A 1 100 ? -16.478 6.050 8.218 1.00 45.84 100 TYR A CA 1
ATOM 815 C C . TYR A 1 100 ? -15.051 6.269 8.737 1.00 45.84 100 TYR A C 1
ATOM 817 O O . TYR A 1 100 ? -14.455 5.367 9.316 1.00 45.84 100 TYR A O 1
ATOM 825 N N . ILE A 1 101 ? -14.490 7.463 8.526 1.00 40.72 101 ILE A N 1
ATOM 826 C CA . ILE A 1 101 ? -13.248 7.887 9.179 1.00 40.72 101 ILE A CA 1
ATOM 827 C C . ILE A 1 101 ? -13.585 9.116 10.025 1.00 40.72 101 ILE A C 1
ATOM 829 O O . ILE A 1 101 ? -13.449 10.241 9.556 1.00 40.72 101 ILE A O 1
ATOM 833 N N . ASN A 1 102 ? -14.071 8.866 11.240 1.00 34.34 102 ASN A N 1
ATOM 834 C CA . ASN A 1 102 ? -13.999 9.768 12.389 1.00 34.34 102 ASN A CA 1
ATOM 835 C C . ASN A 1 102 ? -13.564 8.929 13.587 1.00 34.34 102 ASN A C 1
ATOM 837 O O . ASN A 1 102 ? -14.198 7.871 13.797 1.00 34.34 102 ASN A O 1
#

pLDDT: mean 77.18, std 19.27, range [34.34, 96.38]

Secondary structure (DSSP, 8-state):
-HHHHHHHHHHHHHH-TTS--S--SSTT--S-----HHHHHTTSGGGSTTTTPPPPHHHHHHHHS--SGGGSTTTT--------TTSSTTTTTTSSSSSS--

Radius of gyration: 19.86 Å; chains: 1; bounding box: 48×22×46 Å

Foldseek 3Di:
DQVVVLVVLCCCCPVVVVPPDQADSHGPDPDTRDDDPVVVVCCDAPNNPCHPPDDDPVVVCVVPDDCDAPNPPCHPPDDPPDPPPPPVCVVVPDPDPPPPDD

InterPro domains:
  IPR003611 Nuclease associated modular domain 3 [PF07460] (45-61)
  IPR003611 Nuclease associated modular domain 3 [PF07460] (67-84)

Organism: Flammulina velutipes (NCBI:txid38945)

Sequence (102 aa):
MLQREQFYLDILFKDFNHFKLNLCPTAGNTLGLKQSENFKLNRLGKLNPMFNKTFSSEYLKMQNRDKKGINNPMFGTEKKHSVTYGSRTAAVRQKHCLNYIN